Protein AF-A0A2E9KML6-F1 (afdb_monomer_lite)

Foldseek 3Di:
DDKDKDFDKDWPDCPVPVVVVDDTDMDGDPDTDMDDDDDDPPD

Radius of gyration: 17.21 Å; chains: 1; bounding box: 29×18×47 Å

Secondary structure (DSSP, 8-state):
-EEEEEEEEEEEE-TTTGGGT---EEEEEEEEEEEEE---S--

Structure (mmCIF, N/CA/C/O backbone):
data_AF-A0A2E9KML6-F1
#
_entry.id   AF-A0A2E9KML6-F1
#
loop_
_atom_site.group_PDB
_atom_site.id
_atom_site.type_symbol
_atom_site.label_atom_id
_atom_site.label_alt_id
_atom_site.label_comp_id
_atom_site.label_asym_id
_atom_site.label_entity_id
_atom_site.label_seq_id
_atom_site.pdbx_PDB_ins_code
_atom_site.Cartn_x
_atom_site.Cartn_y
_atom_site.Cartn_z
_atom_site.occupancy
_atom_site.B_iso_or_equiv
_atom_site.auth_seq_id
_atom_site.auth_comp_id
_atom_site.auth_asym_id
_atom_site.auth_atom_id
_atom_site.pdbx_PDB_model_num
ATOM 1 N N . MET A 1 1 ? -13.988 4.208 20.177 1.00 91.50 1 MET A N 1
ATOM 2 C CA . MET A 1 1 ? -13.229 3.310 19.281 1.00 91.50 1 MET A CA 1
ATOM 3 C C . MET A 1 1 ? -13.233 3.938 17.900 1.00 91.50 1 MET A C 1
ATOM 5 O O . MET A 1 1 ? -14.293 4.373 17.469 1.00 91.50 1 MET A O 1
ATOM 9 N N . VAL A 1 2 ? -12.075 4.053 17.257 1.00 97.56 2 VAL A N 1
ATOM 10 C CA . VAL A 1 2 ? -11.914 4.660 15.927 1.00 97.56 2 VAL A CA 1
ATOM 11 C C . VAL A 1 2 ? -11.139 3.681 15.058 1.00 97.56 2 VAL A C 1
ATOM 13 O O . VAL A 1 2 ? -10.109 3.183 15.504 1.00 97.56 2 VAL A O 1
ATOM 16 N N . THR A 1 3 ? -11.621 3.424 13.844 1.00 97.94 3 THR A N 1
ATOM 17 C CA . THR A 1 3 ? -10.953 2.552 12.869 1.00 97.94 3 THR A CA 1
ATOM 18 C C . THR A 1 3 ? -10.588 3.353 11.629 1.00 97.94 3 THR A C 1
ATOM 20 O O . THR A 1 3 ? -11.375 4.180 11.169 1.00 97.94 3 THR A O 1
ATOM 23 N N . ALA A 1 4 ? -9.396 3.109 11.095 1.00 98.12 4 ALA A N 1
ATOM 24 C CA . ALA A 1 4 ? -8.917 3.687 9.850 1.00 98.12 4 ALA A CA 1
ATOM 25 C C . ALA A 1 4 ? -8.207 2.620 9.009 1.00 98.12 4 ALA A C 1
ATOM 27 O O . ALA A 1 4 ? -7.570 1.718 9.550 1.00 98.12 4 ALA A O 1
ATOM 28 N N . PHE A 1 5 ? -8.287 2.759 7.686 1.00 97.94 5 PHE A N 1
ATOM 29 C CA . PHE A 1 5 ? -7.619 1.885 6.726 1.00 97.94 5 PHE A CA 1
ATOM 30 C C . PHE A 1 5 ? -6.694 2.697 5.817 1.00 97.94 5 PHE A C 1
ATOM 32 O O . PHE A 1 5 ? -7.085 3.749 5.308 1.00 97.94 5 PHE A O 1
ATOM 39 N N . ALA A 1 6 ? -5.479 2.196 5.600 1.00 98.12 6 ALA A N 1
ATOM 40 C CA . ALA A 1 6 ? -4.508 2.762 4.674 1.00 98.12 6 ALA A CA 1
ATOM 41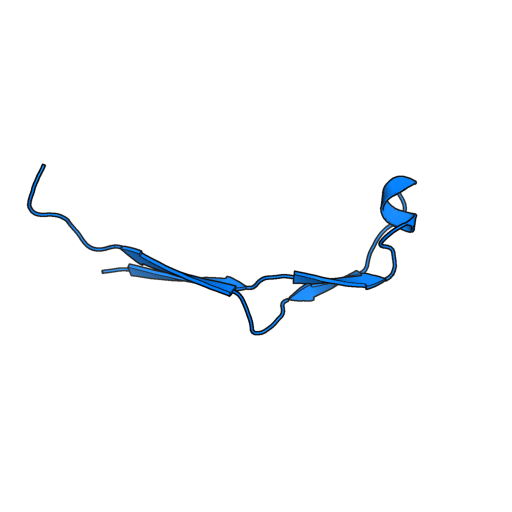 C C . ALA A 1 6 ? -4.190 1.739 3.566 1.00 98.12 6 ALA A C 1
ATOM 43 O O . ALA A 1 6 ? -3.558 0.717 3.861 1.00 98.12 6 ALA A O 1
ATOM 44 N N . PRO A 1 7 ? -4.593 1.983 2.302 1.00 98.38 7 PRO A N 1
ATOM 45 C CA . PRO A 1 7 ? -4.250 1.093 1.202 1.00 98.38 7 PRO A CA 1
ATOM 46 C C . PRO A 1 7 ? -2.758 1.190 0.873 1.00 98.38 7 PRO A C 1
ATOM 48 O O . PRO A 1 7 ? -2.150 2.263 0.915 1.00 98.38 7 PRO A O 1
ATOM 51 N N . GLY A 1 8 ? -2.173 0.064 0.479 1.00 98.12 8 GLY A N 1
ATOM 52 C CA . GLY A 1 8 ? -0.899 0.044 -0.219 1.00 98.12 8 GLY A CA 1
ATOM 53 C C . GLY A 1 8 ? -1.022 0.690 -1.599 1.00 98.12 8 GLY A C 1
ATOM 54 O O . GLY A 1 8 ? -2.115 0.986 -2.091 1.00 98.12 8 GLY A O 1
ATOM 55 N N . LYS A 1 9 ? 0.119 0.877 -2.265 1.00 97.62 9 LYS A N 1
ATOM 56 C CA . LYS A 1 9 ? 0.162 1.397 -3.634 1.00 97.62 9 LYS A CA 1
ATOM 57 C C . LYS A 1 9 ? 1.100 0.593 -4.518 1.00 97.62 9 LYS A C 1
ATOM 59 O O . LYS A 1 9 ? 2.170 0.176 -4.078 1.00 97.62 9 LYS A O 1
ATOM 64 N N . CYS A 1 10 ? 0.724 0.454 -5.780 1.00 97.38 10 CYS A N 1
ATOM 65 C CA . CYS A 1 10 ? 1.561 -0.071 -6.852 1.00 97.38 10 CYS A CA 1
ATOM 66 C C . CYS A 1 10 ? 2.015 1.085 -7.763 1.00 97.38 10 CYS A C 1
ATOM 68 O O . CYS A 1 10 ? 1.322 2.101 -7.863 1.00 97.38 10 CYS A O 1
ATOM 70 N N . ILE A 1 11 ? 3.180 0.960 -8.404 1.00 97.06 11 ILE A N 1
ATOM 71 C CA . ILE A 1 11 ? 3.597 1.855 -9.491 1.00 97.06 11 ILE A CA 1
ATOM 72 C C . ILE A 1 11 ? 3.267 1.161 -10.811 1.00 97.06 11 ILE A C 1
ATOM 74 O O . ILE A 1 11 ? 3.760 0.073 -11.065 1.00 97.06 11 ILE A O 1
ATOM 78 N N . LEU A 1 12 ? 2.435 1.785 -11.644 1.00 96.94 12 LEU A N 1
ATOM 79 C CA . LEU A 1 12 ? 2.085 1.253 -12.964 1.00 96.94 12 LEU A CA 1
ATOM 80 C C . LEU A 1 12 ? 3.132 1.629 -14.015 1.00 96.94 12 LEU A C 1
ATOM 82 O O . LEU A 1 12 ? 3.428 0.840 -14.905 1.00 96.94 12 LEU A O 1
ATOM 86 N N . PHE A 1 13 ? 3.688 2.841 -13.909 1.00 97.69 13 PHE A N 1
ATOM 87 C CA . PHE A 1 13 ? 4.691 3.360 -14.837 1.00 97.69 13 PHE A CA 1
ATOM 88 C C . PHE A 1 13 ? 5.681 4.279 -14.130 1.00 97.69 13 PHE A C 1
ATOM 90 O O . PHE A 1 13 ? 5.306 5.024 -13.225 1.00 97.69 13 PHE A O 1
ATOM 97 N N . GLY A 1 14 ? 6.926 4.290 -14.610 1.00 96.25 14 GLY A N 1
ATOM 98 C CA . GLY A 1 14 ? 7.935 5.269 -14.197 1.00 96.25 14 GLY A CA 1
ATOM 99 C C . GLY A 1 14 ? 8.808 4.854 -13.011 1.00 96.25 14 GLY A C 1
ATOM 100 O O . GLY A 1 14 ? 9.444 5.715 -12.414 1.00 96.25 14 GLY A O 1
ATOM 101 N N . GLU A 1 15 ? 8.896 3.561 -12.690 1.00 95.12 15 GLU A N 1
ATOM 102 C CA . GLU A 1 15 ? 9.687 3.031 -11.560 1.00 95.12 15 GLU A CA 1
ATOM 103 C C . GLU A 1 15 ? 11.171 3.407 -11.641 1.00 95.12 15 GLU A C 1
ATOM 105 O O . GLU A 1 15 ? 11.773 3.803 -10.649 1.00 95.12 15 GLU A O 1
ATOM 110 N N . HIS A 1 16 ? 11.747 3.344 -12.842 1.00 95.81 16 HIS A N 1
ATOM 111 C CA . HIS A 1 16 ? 13.118 3.787 -13.096 1.00 95.81 16 HIS A CA 1
ATOM 112 C C . HIS A 1 16 ? 13.181 5.270 -13.495 1.00 95.81 16 HIS A C 1
ATOM 114 O O . HIS A 1 16 ? 14.195 5.924 -13.280 1.00 95.81 16 HIS A O 1
ATOM 120 N N . ALA A 1 17 ? 12.099 5.826 -14.050 1.00 96.25 17 ALA A N 1
ATOM 121 C CA . ALA A 1 17 ? 12.055 7.210 -14.526 1.00 96.25 17 ALA A CA 1
ATOM 122 C C . ALA A 1 17 ? 12.086 8.229 -13.370 1.00 96.25 17 ALA A C 1
ATOM 124 O O . ALA A 1 17 ? 12.738 9.269 -13.481 1.00 96.25 17 ALA A O 1
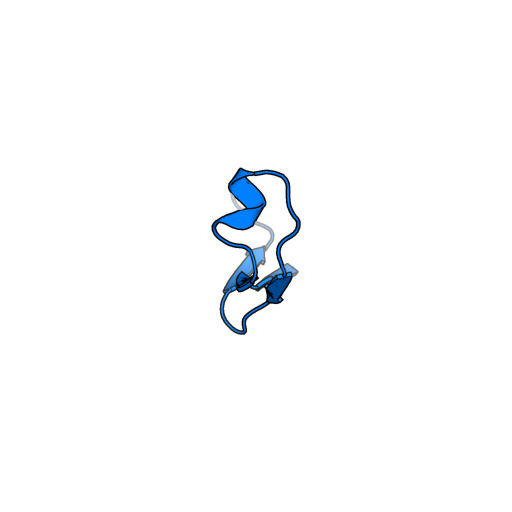ATOM 125 N N . VAL A 1 18 ? 11.457 7.900 -12.235 1.00 95.81 18 VAL A N 1
ATOM 126 C CA . VAL A 1 18 ? 11.460 8.734 -11.019 1.00 95.81 18 VAL A CA 1
ATOM 127 C C . VAL A 1 18 ? 12.858 8.950 -10.442 1.00 95.81 18 VAL A C 1
ATOM 129 O O . VAL A 1 18 ? 13.131 10.012 -9.887 1.00 95.81 18 VAL A O 1
ATOM 132 N N . VAL A 1 19 ? 13.783 8.008 -10.658 1.00 96.75 19 VAL A N 1
ATOM 133 C CA . VAL A 1 19 ? 15.196 8.149 -10.260 1.00 96.75 19 VAL A CA 1
ATOM 134 C C . VAL A 1 19 ? 15.872 9.321 -10.987 1.00 96.75 19 VAL A C 1
ATOM 136 O O . VAL A 1 19 ? 16.801 9.925 -10.460 1.00 96.75 19 VAL A O 1
ATOM 139 N N . TYR A 1 20 ? 15.363 9.696 -12.163 1.00 96.94 20 TYR A N 1
ATOM 140 C CA . TYR A 1 20 ? 15.857 10.806 -12.981 1.00 96.94 20 TYR A CA 1
ATOM 141 C C . TYR A 1 20 ? 14.9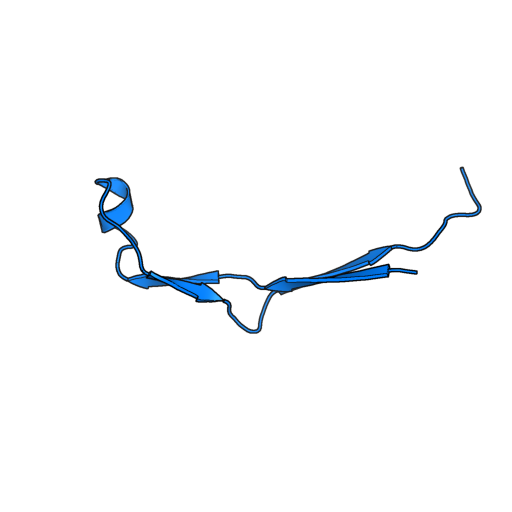43 12.047 -12.932 1.00 96.94 20 TYR A C 1
ATOM 143 O O . TYR A 1 20 ? 15.004 12.902 -13.816 1.00 96.94 20 TYR A O 1
ATOM 151 N N . GLY A 1 21 ? 14.068 12.153 -11.925 1.00 96.62 21 GLY A N 1
ATOM 152 C CA . GLY A 1 21 ? 13.195 13.316 -11.725 1.00 96.62 21 GLY A CA 1
ATOM 153 C C . GLY A 1 21 ? 11.990 13.393 -12.668 1.00 96.62 21 GLY A C 1
ATOM 154 O O . GLY A 1 21 ? 11.343 14.435 -12.743 1.00 96.62 21 GLY A O 1
ATOM 155 N N . GLN A 1 22 ? 11.683 12.314 -13.392 1.00 97.81 22 GLN A N 1
ATOM 156 C CA . GLN A 1 22 ? 10.485 12.225 -14.229 1.00 97.81 22 GLN A CA 1
ATOM 157 C C . GLN A 1 22 ? 9.295 11.662 -13.427 1.00 97.81 22 GLN A C 1
ATOM 159 O O . GLN A 1 22 ? 9.498 10.908 -12.474 1.00 97.81 22 GLN A O 1
ATOM 164 N N . PRO A 1 23 ? 8.043 12.008 -13.773 1.00 96.75 23 PRO A N 1
ATOM 165 C CA . PRO A 1 23 ? 6.871 11.550 -13.028 1.00 96.75 23 PRO A CA 1
ATOM 166 C C . PRO A 1 23 ? 6.632 10.036 -13.154 1.00 96.75 23 PRO A C 1
ATOM 168 O O . PRO A 1 23 ? 7.044 9.394 -14.121 1.00 96.75 23 PRO A O 1
ATOM 171 N N . ALA A 1 24 ? 5.896 9.485 -12.187 1.00 97.62 24 ALA A N 1
ATOM 172 C CA . ALA A 1 24 ? 5.430 8.100 -12.167 1.00 97.62 24 ALA A CA 1
ATOM 173 C C . ALA A 1 24 ? 3.916 8.047 -11.920 1.00 97.62 24 ALA A C 1
ATOM 175 O O . ALA A 1 24 ? 3.354 8.923 -11.259 1.00 97.62 24 ALA A O 1
ATOM 176 N N . VAL A 1 25 ? 3.259 7.002 -12.426 1.00 97.75 25 VAL A N 1
ATOM 177 C CA . VAL A 1 25 ? 1.828 6.759 -12.195 1.00 97.75 25 VAL A CA 1
ATOM 178 C C . VAL A 1 25 ? 1.692 5.707 -11.106 1.00 97.75 25 VAL A C 1
ATOM 180 O O . VAL A 1 25 ? 2.120 4.567 -11.286 1.00 97.75 25 VAL A O 1
ATOM 183 N N . ALA A 1 26 ? 1.098 6.087 -9.978 1.00 97.69 26 ALA A N 1
ATOM 184 C CA . ALA A 1 26 ? 0.819 5.197 -8.859 1.00 97.69 26 ALA A CA 1
ATOM 185 C C . ALA A 1 26 ? -0.688 4.974 -8.703 1.00 97.69 26 ALA A C 1
ATOM 187 O O . ALA A 1 26 ? -1.483 5.864 -9.0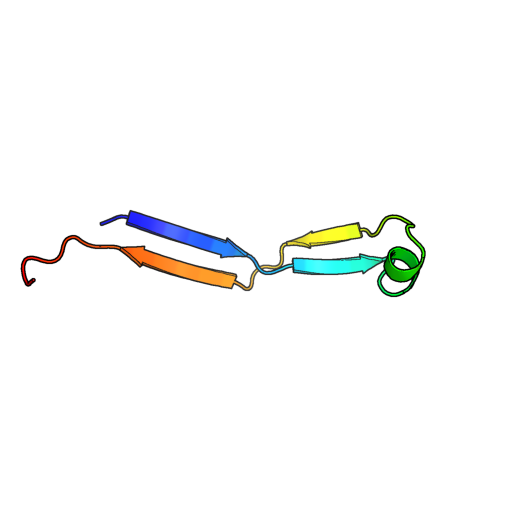01 1.00 97.69 26 ALA A O 1
ATOM 188 N N . VAL A 1 27 ? -1.070 3.806 -8.196 1.00 97.81 27 VAL A N 1
ATOM 189 C CA . VAL A 1 27 ? -2.466 3.455 -7.912 1.00 97.81 27 VAL A CA 1
ATOM 190 C C . VAL A 1 27 ? -2.567 2.763 -6.558 1.00 97.81 27 VAL A C 1
ATOM 192 O O . VAL A 1 27 ? -1.649 2.042 -6.162 1.00 97.81 27 VAL A O 1
ATOM 195 N N . SER A 1 28 ? -3.669 2.980 -5.841 1.00 98.12 28 SER A N 1
ATOM 196 C CA . SER A 1 28 ? -3.988 2.211 -4.638 1.00 98.12 28 SER A CA 1
ATOM 197 C C . SER A 1 28 ? -4.358 0.775 -4.999 1.00 98.12 28 SER A C 1
ATOM 199 O O . SER A 1 28 ? -4.977 0.532 -6.035 1.00 98.12 28 SER A O 1
ATOM 201 N N . ILE A 1 29 ? -4.023 -0.167 -4.127 1.00 97.81 29 ILE A N 1
ATOM 202 C CA . ILE A 1 29 ? -4.431 -1.569 -4.259 1.00 97.81 29 ILE A CA 1
ATOM 203 C C . ILE A 1 29 ? -5.362 -1.960 -3.115 1.00 97.81 29 ILE A C 1
ATOM 205 O O . ILE A 1 29 ? -5.325 -1.351 -2.046 1.00 97.81 29 ILE A O 1
ATOM 209 N N . ASP A 1 30 ? -6.159 -3.005 -3.330 1.00 96.62 30 ASP A N 1
ATOM 210 C CA . ASP A 1 30 ? -7.052 -3.589 -2.318 1.00 96.62 30 ASP A CA 1
ATOM 211 C C . ASP A 1 30 ? -6.286 -4.497 -1.335 1.00 96.62 30 ASP A C 1
ATOM 213 O O . ASP A 1 30 ? -6.624 -5.646 -1.071 1.00 96.62 30 ASP A O 1
ATOM 217 N N . ALA A 1 31 ? -5.152 -3.991 -0.862 1.00 97.00 31 ALA A N 1
ATOM 218 C CA . ALA A 1 31 ? -4.318 -4.597 0.158 1.00 97.00 31 ALA A CA 1
ATOM 219 C C . ALA A 1 31 ? -3.707 -3.458 0.968 1.00 97.00 31 ALA A C 1
ATOM 221 O O . ALA A 1 31 ? -3.137 -2.527 0.398 1.00 97.00 31 ALA A O 1
ATOM 222 N N . 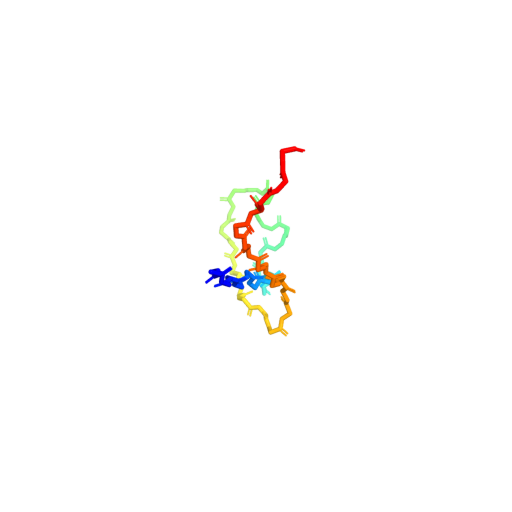GLY A 1 32 ? -3.837 -3.502 2.289 1.00 96.75 32 GLY A N 1
ATOM 223 C CA . GLY A 1 32 ? -3.456 -2.386 3.145 1.00 96.75 32 GLY A CA 1
ATOM 224 C C . GLY A 1 32 ? -3.430 -2.753 4.618 1.00 96.75 32 GLY A C 1
ATOM 225 O O . GLY A 1 32 ? -3.457 -3.928 4.981 1.00 96.75 32 GLY A O 1
ATOM 226 N N . VAL A 1 33 ? -3.363 -1.729 5.459 1.00 98.38 33 VAL A N 1
ATOM 227 C CA . VAL A 1 33 ? -3.312 -1.870 6.915 1.00 98.38 33 VAL A CA 1
ATOM 228 C C . VAL A 1 33 ? -4.558 -1.241 7.518 1.00 98.38 33 VAL A C 1
ATOM 230 O O . VAL A 1 33 ? -4.856 -0.077 7.255 1.00 98.38 33 VAL A O 1
ATOM 233 N N . GLU A 1 34 ? -5.265 -2.004 8.346 1.00 98.25 34 GLU A N 1
ATOM 234 C CA . GLU A 1 34 ? -6.351 -1.507 9.186 1.00 98.25 34 GLU A CA 1
ATOM 235 C C . GLU A 1 34 ? -5.839 -1.292 10.613 1.00 98.25 34 GLU A C 1
ATOM 237 O O . GLU A 1 34 ? -5.137 -2.135 11.174 1.00 98.25 34 GLU A O 1
ATOM 242 N N . VAL A 1 35 ? -6.175 -0.143 11.194 1.00 98.12 35 VAL A N 1
ATOM 243 C CA . VAL A 1 35 ? -5.817 0.217 12.566 1.00 98.12 35 VAL A CA 1
ATOM 244 C C . VAL A 1 35 ? -7.077 0.606 13.317 1.00 98.12 35 VAL A C 1
ATOM 246 O O . VAL A 1 35 ? -7.812 1.496 12.892 1.00 98.12 35 VAL A O 1
ATOM 249 N N . THR A 1 36 ? -7.277 -0.013 14.477 1.00 98.19 36 THR A N 1
ATOM 250 C CA . THR A 1 36 ? -8.342 0.338 15.415 1.00 98.19 36 THR A CA 1
ATOM 251 C C . THR A 1 36 ? -7.742 0.822 16.725 1.00 98.19 36 THR A C 1
ATOM 253 O O . THR A 1 36 ? -6.881 0.170 17.311 1.00 98.19 36 THR A O 1
ATOM 256 N N . ILE A 1 37 ? -8.227 1.965 17.200 1.00 97.25 37 ILE A N 1
ATOM 257 C CA . ILE A 1 37 ? -7.828 2.571 18.467 1.00 97.25 37 ILE A CA 1
ATOM 258 C C . ILE A 1 37 ? -9.028 2.575 19.414 1.00 97.25 37 ILE A C 1
ATOM 260 O O . ILE A 1 37 ? -10.150 2.936 19.041 1.00 97.25 37 ILE A O 1
ATOM 264 N N . SER A 1 38 ? -8.786 2.205 20.668 1.00 96.94 38 SER A N 1
ATOM 265 C CA . SER A 1 38 ? -9.745 2.284 21.770 1.00 96.94 38 SER A CA 1
ATOM 266 C C . SER A 1 38 ? -9.110 2.963 22.978 1.00 96.94 38 SER A C 1
ATOM 268 O O . SER A 1 38 ? -7.903 2.856 23.184 1.00 96.94 38 SER A O 1
ATOM 270 N N . GLU A 1 39 ? -9.927 3.636 23.785 1.00 95.44 39 GLU A N 1
ATOM 271 C CA . GLU A 1 39 ? -9.480 4.182 25.067 1.00 95.44 39 GLU A CA 1
ATOM 272 C C . GLU A 1 39 ? -8.966 3.052 25.971 1.00 95.44 39 GLU A C 1
ATOM 274 O O . GLU A 1 39 ? -9.578 1.984 26.055 1.00 95.44 39 GLU A O 1
ATOM 279 N N . SER A 1 40 ? -7.830 3.284 26.631 1.00 92.81 40 SER A N 1
ATOM 280 C CA . SER A 1 40 ? -7.299 2.382 27.651 1.00 92.81 40 SER A CA 1
ATOM 281 C C . SER A 1 40 ? -7.643 2.924 29.032 1.00 92.81 40 SER A C 1
ATOM 283 O O . SER A 1 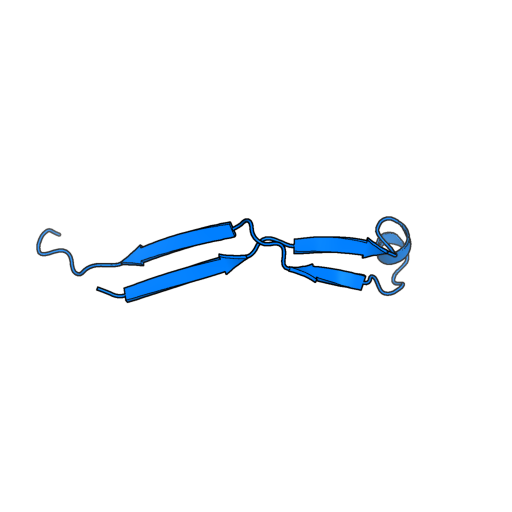40 ? -7.308 4.059 29.357 1.00 92.81 40 SER A O 1
ATOM 285 N N . ASN A 1 41 ? -8.243 2.079 29.870 1.00 91.06 41 ASN A N 1
ATOM 286 C CA . ASN A 1 41 ? -8.473 2.379 31.289 1.00 91.06 41 ASN A CA 1
ATOM 287 C C . ASN A 1 41 ? -7.265 2.023 32.174 1.00 91.06 41 ASN A C 1
ATOM 289 O O . ASN A 1 41 ? -7.353 2.080 33.400 1.00 91.06 41 ASN A O 1
ATOM 293 N N . LYS A 1 42 ? -6.155 1.596 31.566 1.00 82.31 42 LYS A N 1
ATOM 294 C CA . LYS A 1 42 ? -4.895 1.278 32.240 1.00 82.31 42 LYS A CA 1
ATOM 295 C C . LYS A 1 42 ? -3.809 2.213 31.723 1.00 82.31 42 LYS A C 1
ATOM 297 O O . LYS A 1 42 ? -3.678 2.366 30.505 1.00 82.31 42 LYS A O 1
ATOM 302 N N . TRP A 1 43 ? -3.095 2.824 32.663 1.00 72.31 43 TRP A N 1
ATOM 303 C CA . TRP A 1 43 ? -1.859 3.553 32.408 1.00 72.31 43 TRP A CA 1
ATOM 304 C C . TRP A 1 43 ? -0.689 2.573 32.306 1.00 72.31 43 TRP A C 1
ATOM 306 O O . TRP A 1 43 ? -0.746 1.525 32.995 1.00 72.31 43 TRP A O 1
#

Sequence (43 aa):
MVTAFAPGKCILFGEHAVVYGQPAVAVSIDAGVEVTISESNKW

pLDDT: mean 95.97, std 4.56, range [72.31, 98.38]